Protein AF-A0A6B3HQV8-F1 (afdb_monomer_lite)

Secondary structure (DSSP, 8-state):
-GGGS-GGG-SHHHHHHHHHSPPPHHHHHTT---EEEE-TTS-EEEE-----SSSPPSS--SHHHHHHHHHHHHHHTSPPPPP-------------TT-S----PPP-

pLDDT: mean 93.28, std 3.34, range [79.25, 98.06]

Sequence (108 aa):
DSFRYYPAYRSDALDALNAHQPQDPVAAEHRMQLLMVQRNDGGLTIGDTHEYEHPFAFDTVEEPYEHLTRVVEAFLGRPLPRVRHRWAGVYAQCTDTSRVVHRQQVRD

Radius of gyration: 17.06 Å; chains: 1; bounding box: 39×44×42 Å

Foldseek 3Di:
DVLQPDPVSDDPVSVVCCVPPPDDPLCVVQVWDWDWDADPVRDIDTDDGDDDDPPDDPDDDCSVVVVRQVVVCVVVVHHDDDDDDDDDDDDDDDPPPVDPDDDDDDDD

Structure (mmCIF, N/CA/C/O backbone):
data_AF-A0A6B3HQV8-F1
#
_entry.id   AF-A0A6B3HQV8-F1
#
loop_
_atom_site.group_PDB
_atom_site.id
_atom_site.type_symbol
_atom_site.label_atom_id
_atom_site.label_alt_id
_atom_site.label_comp_id
_atom_site.label_asym_id
_atom_site.label_entity_id
_atom_site.label_seq_id
_atom_site.pdbx_PDB_ins_code
_atom_site.Cartn_x
_atom_site.Cartn_y
_atom_site.Cartn_z
_atom_site.occupancy
_atom_site.B_iso_or_equiv
_atom_site.auth_seq_id
_atom_site.auth_comp_id
_atom_site.auth_asym_id
_atom_site.auth_atom_id
_atom_site.pdbx_PDB_model_num
ATOM 1 N N . ASP A 1 1 ? -4.908 7.496 -4.268 1.00 84.06 1 ASP A N 1
ATOM 2 C CA . ASP A 1 1 ? -3.498 7.050 -4.254 1.00 84.06 1 ASP A CA 1
ATOM 3 C C . ASP A 1 1 ? -3.210 5.788 -5.047 1.00 84.06 1 ASP A C 1
ATOM 5 O O . ASP A 1 1 ? -2.187 5.760 -5.715 1.00 84.06 1 ASP A O 1
ATOM 9 N N . SER A 1 2 ? -4.110 4.800 -5.084 1.00 79.25 2 SER A N 1
ATOM 10 C CA . SER A 1 2 ? -3.876 3.506 -5.750 1.00 79.25 2 SER A CA 1
ATOM 11 C C . SER A 1 2 ? -3.272 3.568 -7.156 1.00 79.25 2 SER A C 1
ATOM 13 O O . SER A 1 2 ? -2.353 2.826 -7.470 1.00 79.25 2 SER A O 1
ATOM 15 N N . PHE A 1 3 ? -3.725 4.484 -8.011 1.00 85.06 3 PHE A N 1
ATOM 16 C CA . PHE A 1 3 ? -3.282 4.524 -9.409 1.00 85.06 3 PHE A CA 1
ATOM 17 C C . PHE A 1 3 ? -1.984 5.302 -9.658 1.00 85.06 3 PHE A C 1
ATOM 19 O O . PHE A 1 3 ? -1.542 5.374 -10.802 1.00 85.06 3 PHE A O 1
ATOM 26 N N . ARG A 1 4 ? -1.345 5.868 -8.623 1.00 91.69 4 ARG A N 1
ATOM 27 C CA . ARG A 1 4 ? -0.168 6.736 -8.809 1.00 91.69 4 ARG A CA 1
ATOM 28 C C . ARG A 1 4 ? 1.086 5.990 -9.273 1.00 91.69 4 ARG A C 1
ATOM 30 O O . ARG A 1 4 ? 1.930 6.595 -9.926 1.00 91.69 4 ARG A O 1
ATOM 37 N N . TYR A 1 5 ? 1.214 4.696 -8.973 1.00 89.44 5 TYR A N 1
ATOM 38 C CA . TYR A 1 5 ? 2.478 3.962 -9.165 1.00 89.44 5 TYR A CA 1
ATOM 39 C C . TYR A 1 5 ? 2.461 2.926 -10.285 1.00 89.44 5 TYR A C 1
ATOM 41 O O . TYR A 1 5 ? 3.504 2.381 -10.639 1.00 89.44 5 TYR A O 1
ATOM 49 N N . TYR A 1 6 ? 1.300 2.659 -10.875 1.00 87.75 6 TYR A N 1
ATOM 50 C CA . TYR A 1 6 ? 1.165 1.651 -11.917 1.00 87.75 6 TYR A CA 1
ATOM 51 C C . TYR A 1 6 ? 1.399 2.276 -13.300 1.00 87.75 6 TYR A C 1
ATOM 53 O O . TYR A 1 6 ? 0.626 3.149 -13.702 1.00 87.75 6 TYR A O 1
ATOM 61 N N . PRO A 1 7 ? 2.401 1.818 -14.083 1.00 89.38 7 PRO A N 1
ATOM 62 C CA . PRO A 1 7 ? 2.721 2.416 -15.383 1.00 89.38 7 PRO A CA 1
ATOM 63 C C . PRO A 1 7 ? 1.541 2.479 -16.361 1.00 89.38 7 PRO A C 1
ATOM 65 O O . PRO A 1 7 ? 1.460 3.413 -17.152 1.00 89.38 7 PRO A O 1
ATOM 68 N N . ALA A 1 8 ? 0.611 1.524 -16.274 1.00 91.06 8 ALA A N 1
ATOM 69 C CA . ALA A 1 8 ? -0.587 1.465 -17.109 1.00 91.06 8 ALA A CA 1
ATOM 70 C C . ALA A 1 8 ? -1.577 2.625 -16.879 1.00 91.06 8 ALA A C 1
ATOM 72 O O . ALA A 1 8 ? -2.437 2.854 -17.722 1.00 91.06 8 ALA A O 1
ATOM 73 N N . TYR A 1 9 ? -1.464 3.353 -15.763 1.00 92.62 9 TYR A N 1
ATOM 74 C CA . TYR A 1 9 ? -2.348 4.473 -15.415 1.00 92.62 9 TYR A CA 1
ATOM 75 C C . TYR A 1 9 ? -1.725 5.852 -15.689 1.00 92.62 9 TYR A C 1
ATOM 77 O O . TYR A 1 9 ? -2.344 6.879 -15.398 1.00 92.62 9 TYR A O 1
ATOM 85 N N . ARG A 1 10 ? -0.513 5.903 -16.263 1.00 94.50 10 ARG A N 1
ATOM 86 C CA . ARG A 1 10 ? 0.121 7.164 -16.678 1.00 94.50 10 ARG A CA 1
ATOM 87 C C . ARG A 1 10 ? -0.751 7.875 -17.713 1.00 94.50 10 ARG A C 1
ATOM 89 O O . ARG A 1 10 ? -1.078 7.301 -18.748 1.00 94.50 10 ARG A O 1
ATOM 96 N N . SER A 1 11 ? -1.140 9.109 -17.407 1.00 96.12 11 SER A N 1
ATOM 97 C CA . SER A 1 11 ? -2.032 9.929 -18.230 1.00 96.12 11 SER A CA 1
ATOM 98 C C . SER A 1 11 ? -2.010 11.384 -17.762 1.00 96.12 11 SER A C 1
ATOM 100 O O . SER A 1 11 ? -1.712 11.646 -16.596 1.00 96.12 11 SER A O 1
ATOM 102 N N . ASP A 1 12 ? -2.450 12.306 -18.618 1.00 97.62 12 ASP A N 1
ATOM 103 C CA . ASP A 1 12 ? -2.625 13.723 -18.263 1.00 97.62 12 ASP A CA 1
ATOM 104 C C . ASP A 1 12 ? -3.557 13.910 -17.049 1.00 97.62 12 ASP A C 1
ATOM 106 O O . ASP A 1 12 ? -3.404 14.839 -16.259 1.00 97.62 12 ASP A O 1
ATOM 110 N N . ALA A 1 13 ? -4.519 12.998 -16.862 1.00 95.00 13 ALA A N 1
ATOM 111 C CA . ALA A 1 13 ? -5.403 12.992 -15.700 1.00 95.00 13 ALA A CA 1
ATOM 112 C C . ALA A 1 13 ? -4.652 12.669 -14.397 1.00 95.00 13 ALA A C 1
ATOM 114 O O . ALA A 1 13 ? -4.926 13.276 -13.359 1.00 95.00 13 ALA A O 1
ATOM 115 N N . LEU A 1 14 ? -3.694 11.736 -14.443 1.00 94.44 14 LEU A N 1
ATOM 116 C CA . LEU A 1 14 ? -2.835 11.436 -13.298 1.00 94.44 14 LEU A CA 1
ATOM 117 C C . LEU A 1 14 ? -1.899 12.613 -12.987 1.00 94.44 14 LEU A C 1
ATOM 119 O O . LEU A 1 14 ? -1.721 12.952 -11.817 1.00 94.44 14 LEU A O 1
ATOM 123 N N . ASP A 1 15 ? -1.363 13.276 -14.011 1.00 94.81 15 ASP A N 1
ATOM 124 C CA . ASP A 1 15 ? -0.528 14.469 -13.831 1.00 94.81 15 ASP A CA 1
ATOM 125 C C . ASP A 1 15 ? -1.321 15.615 -13.191 1.00 94.81 15 ASP A C 1
ATOM 127 O O . ASP A 1 15 ? -0.872 16.225 -12.216 1.00 94.81 15 ASP A O 1
ATOM 131 N N . ALA A 1 16 ? -2.551 15.850 -13.657 1.00 95.44 16 ALA A N 1
ATOM 132 C CA . ALA A 1 16 ? -3.452 16.828 -13.059 1.00 95.44 16 ALA A CA 1
ATOM 133 C C . ALA A 1 16 ? -3.790 16.491 -11.595 1.00 95.44 16 ALA A C 1
ATOM 135 O O . ALA A 1 16 ? -3.795 17.394 -10.752 1.00 95.44 16 ALA A O 1
ATOM 136 N N . LEU A 1 17 ? -4.029 15.214 -11.268 1.00 93.31 17 LEU A N 1
ATOM 137 C CA . LEU A 1 17 ? -4.244 14.769 -9.887 1.00 93.31 17 LEU A CA 1
ATOM 138 C C . LEU A 1 17 ? -3.018 15.060 -9.016 1.00 93.31 17 LEU A C 1
ATOM 140 O O . LEU A 1 17 ? -3.165 15.602 -7.926 1.00 93.31 17 LEU A O 1
ATOM 144 N N . ASN A 1 18 ? -1.816 14.726 -9.488 1.00 92.56 18 ASN A N 1
ATOM 145 C CA . ASN A 1 18 ? -0.572 14.979 -8.759 1.00 92.56 18 ASN A CA 1
ATOM 146 C C . ASN A 1 18 ? -0.349 16.479 -8.501 1.00 92.56 18 ASN A C 1
ATOM 148 O O . ASN A 1 18 ? 0.089 16.843 -7.412 1.00 92.56 18 ASN A O 1
ATOM 152 N N . ALA A 1 19 ? -0.686 17.338 -9.467 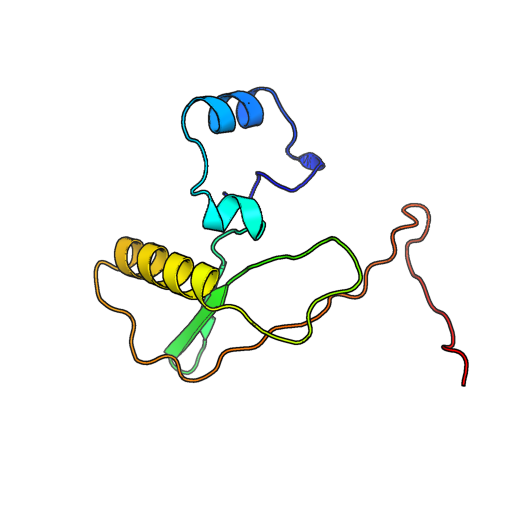1.00 94.62 19 ALA A N 1
ATOM 153 C CA . ALA A 1 19 ? -0.508 18.784 -9.350 1.00 94.62 19 ALA A CA 1
ATOM 154 C C . ALA A 1 19 ? -1.492 19.448 -8.368 1.00 94.62 19 ALA A C 1
ATOM 156 O O . ALA A 1 19 ? -1.107 20.358 -7.637 1.00 94.62 19 ALA A O 1
ATOM 157 N N . HIS A 1 20 ? -2.755 19.010 -8.344 1.00 95.88 20 HIS A N 1
ATOM 158 C CA . HIS A 1 20 ? -3.812 19.669 -7.558 1.00 95.88 20 HIS A CA 1
ATOM 159 C C . HIS A 1 20 ? -4.123 18.969 -6.233 1.00 95.88 20 HIS A C 1
ATOM 161 O O . HIS A 1 20 ? -4.682 19.579 -5.324 1.00 95.88 20 HIS A O 1
ATOM 167 N N . GLN A 1 21 ? -3.797 17.684 -6.129 1.00 93.69 21 GLN A N 1
ATOM 168 C CA . GLN A 1 21 ? -3.994 16.862 -4.940 1.00 93.69 21 GLN A CA 1
ATOM 169 C C . GLN A 1 21 ? -2.717 16.050 -4.705 1.00 93.69 21 GLN A C 1
ATOM 171 O O . GLN A 1 21 ? -2.679 14.842 -4.993 1.00 93.69 21 GLN A O 1
ATOM 176 N N . PRO A 1 22 ? -1.642 16.708 -4.233 1.00 91.69 22 PRO A N 1
ATOM 177 C CA . PRO A 1 22 ? -0.413 16.013 -3.905 1.00 91.69 22 PRO A CA 1
ATOM 178 C C . PRO A 1 22 ? -0.694 14.965 -2.831 1.00 91.69 22 PRO A C 1
ATOM 180 O O . PRO A 1 22 ? -1.545 15.136 -1.957 1.00 91.69 22 PRO A O 1
ATOM 183 N N . GLN A 1 23 ? 0.014 13.852 -2.930 1.00 94.12 23 GLN A N 1
ATOM 184 C CA . GLN A 1 23 ? -0.048 12.811 -1.921 1.00 94.12 23 GLN A CA 1
ATOM 185 C C . GLN A 1 23 ? 0.707 13.253 -0.663 1.00 94.12 23 GLN A C 1
ATOM 187 O O . GLN A 1 23 ? 1.671 14.015 -0.754 1.00 94.12 23 GLN A O 1
ATOM 192 N N . ASP A 1 24 ? 0.283 12.758 0.501 1.00 94.75 24 ASP A N 1
ATOM 193 C CA . ASP A 1 24 ? 1.031 12.923 1.749 1.00 94.75 24 ASP A CA 1
ATOM 194 C C . ASP A 1 24 ? 2.485 12.429 1.572 1.00 94.75 24 ASP A C 1
ATOM 196 O O . ASP A 1 24 ? 2.679 11.379 0.950 1.00 94.75 24 ASP A O 1
ATOM 200 N N . PRO A 1 25 ? 3.505 13.148 2.081 1.00 95.69 25 PRO A N 1
ATOM 201 C CA . PRO A 1 25 ? 4.906 12.782 1.878 1.00 95.69 25 PRO A CA 1
ATOM 202 C C . PRO A 1 25 ? 5.249 11.354 2.310 1.00 95.69 25 PRO A C 1
ATOM 204 O O . PRO A 1 25 ? 5.928 10.656 1.559 1.00 95.69 25 PRO A O 1
ATOM 207 N N . VAL A 1 26 ? 4.721 10.889 3.451 1.00 96.19 26 VAL A N 1
ATOM 208 C CA . VAL A 1 26 ? 4.960 9.520 3.947 1.00 96.19 26 VAL A CA 1
ATOM 209 C C . VAL A 1 26 ? 4.363 8.506 2.974 1.00 96.19 26 VAL A C 1
ATOM 211 O O . VAL A 1 26 ? 4.996 7.515 2.609 1.00 96.19 26 VAL A O 1
ATOM 214 N N . ALA A 1 27 ? 3.154 8.786 2.483 1.00 95.12 27 ALA A N 1
ATOM 215 C CA . ALA A 1 27 ? 2.505 7.935 1.499 1.00 95.12 27 ALA A CA 1
ATOM 216 C C . ALA A 1 27 ? 3.238 7.923 0.152 1.00 95.12 27 ALA A C 1
ATOM 218 O O . ALA A 1 27 ? 3.331 6.870 -0.479 1.00 95.12 27 ALA A O 1
ATOM 219 N N . ALA A 1 28 ? 3.789 9.058 -0.279 1.00 94.50 28 ALA A N 1
ATOM 220 C CA . ALA A 1 28 ? 4.576 9.153 -1.502 1.00 94.50 28 ALA A CA 1
ATOM 221 C C . ALA A 1 28 ? 5.905 8.388 -1.405 1.00 94.50 28 ALA A C 1
ATOM 223 O O . ALA A 1 28 ? 6.267 7.681 -2.353 1.00 94.50 28 ALA A O 1
ATOM 224 N N . GLU A 1 29 ? 6.610 8.519 -0.281 1.00 94.19 29 GLU A N 1
ATOM 225 C CA . GLU A 1 29 ? 7.880 7.847 0.011 1.00 94.19 29 GLU A CA 1
ATOM 226 C C . GLU A 1 29 ? 7.719 6.324 0.015 1.00 94.19 29 GLU A C 1
ATOM 228 O O . GLU A 1 29 ? 8.401 5.633 -0.742 1.00 94.19 29 GLU A O 1
ATOM 233 N N . HIS A 1 30 ? 6.726 5.811 0.746 1.00 94.38 30 HIS A N 1
ATOM 234 C CA . HIS A 1 30 ? 6.465 4.371 0.879 1.00 94.38 30 HIS A CA 1
ATOM 235 C C . HIS A 1 30 ? 5.489 3.809 -0.164 1.00 94.38 30 HIS A C 1
ATOM 237 O O . HIS A 1 30 ? 4.908 2.738 0.034 1.00 94.38 30 HIS A O 1
ATOM 243 N N . ARG A 1 31 ? 5.275 4.540 -1.265 1.00 93.94 31 ARG A N 1
ATOM 244 C CA . ARG A 1 31 ? 4.477 4.114 -2.427 1.00 93.94 31 ARG A CA 1
ATOM 245 C C . ARG A 1 31 ? 3.101 3.552 -2.047 1.00 93.94 31 ARG A C 1
ATOM 247 O O . ARG A 1 31 ? 2.679 2.494 -2.521 1.00 93.94 31 ARG A O 1
ATOM 254 N N . MET A 1 32 ? 2.428 4.250 -1.142 1.00 94.06 32 MET A N 1
ATOM 255 C CA . MET A 1 32 ? 1.292 3.710 -0.408 1.00 94.06 32 MET A CA 1
ATOM 256 C C . MET A 1 32 ? -0.016 3.835 -1.177 1.00 94.06 32 MET A C 1
ATOM 258 O O . MET A 1 32 ? -0.312 4.852 -1.813 1.00 94.06 32 MET A O 1
ATOM 262 N N . GLN A 1 33 ? -0.849 2.816 -1.020 1.00 91.44 33 GLN A N 1
ATOM 263 C CA . GLN A 1 33 ? -2.264 2.840 -1.356 1.00 91.44 33 GLN A CA 1
ATOM 264 C C . GLN A 1 33 ? -3.037 2.132 -0.250 1.00 91.44 33 GLN A C 1
ATOM 266 O O . GLN A 1 33 ? -2.546 1.167 0.323 1.00 91.44 33 GLN A O 1
ATOM 271 N N . LEU A 1 34 ? -4.251 2.590 0.060 1.00 92.19 34 LEU A N 1
ATOM 272 C CA . LEU A 1 34 ? -5.043 1.924 1.086 1.00 92.19 34 LEU A CA 1
ATOM 273 C C . LEU A 1 34 ? -5.677 0.642 0.531 1.00 92.19 34 LEU A C 1
ATOM 275 O O . LEU A 1 34 ? -6.580 0.693 -0.304 1.00 92.19 34 LEU A O 1
ATOM 279 N N . LEU A 1 35 ? -5.254 -0.494 1.070 1.00 93.94 35 LEU A N 1
ATOM 280 C CA . LEU A 1 35 ? -5.941 -1.775 1.019 1.00 93.94 35 LEU A CA 1
ATOM 281 C C . LEU A 1 35 ? -6.540 -2.053 2.396 1.00 93.94 35 LEU A C 1
ATOM 283 O O . LEU A 1 35 ? -5.846 -2.019 3.410 1.00 93.94 35 LEU A O 1
ATOM 287 N N . MET A 1 36 ? -7.835 -2.346 2.443 1.00 95.00 36 MET A N 1
ATOM 288 C CA . MET A 1 36 ? -8.535 -2.620 3.692 1.00 95.00 36 MET A CA 1
ATOM 289 C C . MET A 1 36 ? -9.519 -3.767 3.483 1.00 95.00 36 MET A C 1
ATOM 291 O O . MET A 1 36 ? -10.469 -3.647 2.712 1.00 95.00 36 MET A O 1
ATOM 295 N N . VAL A 1 37 ? -9.278 -4.892 4.157 1.00 96.56 37 VAL A N 1
ATOM 296 C CA . VAL A 1 37 ? -10.029 -6.137 3.955 1.00 96.56 37 VAL A CA 1
ATOM 297 C C . VAL A 1 37 ? -10.521 -6.673 5.291 1.00 96.56 37 VAL A C 1
ATOM 299 O O . VAL A 1 37 ? -9.726 -7.018 6.168 1.00 96.56 37 VAL A O 1
ATOM 302 N N . GLN A 1 38 ? -11.841 -6.786 5.434 1.00 96.00 38 GLN A N 1
ATOM 303 C CA . GLN A 1 38 ? -12.450 -7.464 6.572 1.00 96.00 38 GLN A CA 1
ATOM 304 C C . GLN A 1 38 ? -12.327 -8.984 6.411 1.00 96.00 38 GLN A C 1
ATOM 306 O O . GLN A 1 38 ? -12.526 -9.542 5.331 1.00 96.00 38 GLN A O 1
ATOM 311 N N . ARG A 1 39 ? -11.984 -9.660 7.503 1.00 96.62 39 ARG A N 1
ATOM 312 C CA . ARG A 1 39 ? -11.841 -11.113 7.592 1.00 96.62 39 ARG A CA 1
ATOM 313 C C . ARG A 1 39 ? -13.101 -11.715 8.215 1.00 96.62 39 ARG A C 1
ATOM 315 O O . ARG A 1 39 ? -13.849 -11.038 8.915 1.00 96.62 39 ARG A O 1
ATOM 322 N N . ASN A 1 40 ? -13.330 -13.004 7.970 1.00 97.69 40 ASN A N 1
ATOM 323 C CA . ASN A 1 40 ? -14.536 -13.700 8.436 1.00 97.69 40 ASN A CA 1
ATOM 324 C C . ASN A 1 40 ? -14.644 -13.777 9.974 1.00 97.69 40 ASN A C 1
ATOM 326 O O . ASN A 1 40 ? -15.737 -13.892 10.513 1.00 97.69 40 ASN A O 1
ATOM 330 N N . ASP A 1 41 ? -13.518 -13.692 10.685 1.00 96.00 41 ASP A N 1
ATOM 331 C CA . ASP A 1 41 ? -13.451 -13.643 12.152 1.00 96.00 41 ASP A CA 1
ATOM 332 C C . ASP A 1 41 ? -13.645 -12.224 12.728 1.00 96.00 41 ASP A C 1
ATOM 334 O O . ASP A 1 41 ? -13.503 -12.012 13.932 1.00 96.00 41 ASP A O 1
ATOM 338 N N . GLY A 1 42 ? -13.959 -11.242 11.877 1.00 95.00 42 GLY A N 1
ATOM 339 C CA . GLY A 1 42 ? -14.120 -9.839 12.252 1.00 95.00 42 GLY A CA 1
ATOM 340 C C . GLY A 1 42 ? -12.814 -9.042 12.301 1.00 95.00 42 GLY A C 1
ATOM 341 O O . GLY A 1 42 ? -12.860 -7.840 12.569 1.00 95.00 42 GLY A O 1
ATOM 342 N N . GLY A 1 43 ? -11.662 -9.664 12.027 1.00 96.00 43 GLY A N 1
ATOM 343 C CA . GLY A 1 43 ? -10.388 -8.962 11.887 1.00 96.00 43 GLY A CA 1
ATOM 344 C C . GLY A 1 43 ? -10.367 -8.016 10.682 1.00 96.00 43 GLY A C 1
ATOM 345 O O . GLY A 1 43 ? -11.096 -8.207 9.709 1.00 96.00 43 GLY A O 1
ATOM 346 N N . LEU A 1 44 ? -9.502 -7.003 10.728 1.00 96.44 44 LEU A N 1
ATOM 347 C CA . LEU A 1 44 ? -9.288 -6.059 9.632 1.00 96.44 44 LEU A CA 1
ATOM 348 C C . LEU A 1 44 ? -7.814 -6.090 9.228 1.00 96.44 44 LEU A C 1
ATOM 350 O O . LEU A 1 44 ? -6.941 -5.792 10.042 1.00 96.44 44 LEU A O 1
ATOM 354 N N . THR A 1 45 ? -7.535 -6.472 7.985 1.00 96.75 45 THR A N 1
ATOM 355 C CA . THR A 1 45 ? -6.199 -6.353 7.394 1.00 96.75 45 THR A CA 1
ATOM 356 C C . THR A 1 45 ? -6.109 -5.007 6.690 1.00 96.75 45 THR A C 1
ATOM 358 O O . THR A 1 45 ? -6.955 -4.704 5.850 1.00 96.75 45 THR A O 1
ATOM 361 N N . ILE A 1 46 ? -5.103 -4.213 7.049 1.00 96.12 46 ILE A N 1
ATOM 362 C CA . ILE A 1 46 ? -4.854 -2.878 6.502 1.00 96.12 46 ILE A CA 1
ATOM 363 C C . ILE A 1 46 ? -3.453 -2.876 5.892 1.00 96.12 46 ILE A C 1
ATOM 365 O O . ILE A 1 46 ? -2.513 -3.382 6.502 1.00 96.12 46 ILE A O 1
ATOM 369 N N . GLY A 1 47 ? -3.332 -2.302 4.704 1.00 94.38 47 GLY A N 1
ATOM 370 C CA . GLY A 1 47 ? -2.086 -2.091 3.982 1.00 94.38 47 GLY A CA 1
ATOM 371 C C . GLY A 1 47 ? -2.289 -1.043 2.883 1.00 94.38 47 GLY A C 1
ATOM 372 O O . GLY A 1 47 ? -3.247 -0.283 2.952 1.00 94.38 47 GLY A O 1
ATOM 373 N N . ASP A 1 48 ? -1.439 -0.979 1.869 1.00 92.12 48 ASP A N 1
ATOM 374 C CA . ASP A 1 48 ? -0.091 -1.544 1.858 1.00 92.12 48 ASP A CA 1
ATOM 375 C C . ASP A 1 48 ? 0.975 -0.476 1.587 1.00 92.12 48 ASP A C 1
ATOM 377 O O . ASP A 1 48 ? 0.718 0.627 1.095 1.00 92.12 48 ASP A O 1
ATOM 381 N N . THR A 1 49 ? 2.185 -0.807 2.020 1.00 91.75 49 THR A N 1
ATOM 382 C CA . THR A 1 49 ? 3.413 -0.051 1.801 1.00 91.75 49 THR A CA 1
ATOM 383 C C . THR A 1 49 ? 4.265 -0.828 0.807 1.00 91.75 49 THR A C 1
ATOM 385 O O . THR A 1 49 ? 4.221 -2.060 0.785 1.00 91.75 49 THR A O 1
ATOM 388 N N . HIS A 1 50 ? 5.045 -0.127 -0.013 1.00 92.31 50 HIS A N 1
ATOM 389 C CA . HIS A 1 50 ? 5.962 -0.769 -0.947 1.00 92.31 50 HIS A CA 1
ATOM 390 C C . HIS A 1 50 ? 7.337 -0.113 -0.935 1.00 92.31 50 HIS A C 1
ATOM 392 O O . HIS A 1 50 ? 7.473 1.110 -0.893 1.00 92.31 50 HIS A O 1
ATOM 398 N N . GLU A 1 51 ? 8.345 -0.960 -1.092 1.00 91.31 51 GLU A N 1
ATOM 399 C CA . GLU A 1 51 ? 9.710 -0.602 -1.442 1.00 91.31 51 GLU A CA 1
ATOM 400 C C . GLU A 1 51 ? 10.056 -1.339 -2.742 1.00 91.31 51 GLU A C 1
ATOM 402 O O . GLU A 1 51 ? 9.799 -2.536 -2.874 1.00 91.31 51 GLU A O 1
ATOM 407 N N . TYR A 1 52 ? 10.577 -0.614 -3.733 1.00 89.62 52 TYR A N 1
ATOM 408 C CA . TYR A 1 52 ? 10.906 -1.182 -5.048 1.00 89.62 52 TYR A CA 1
ATOM 409 C C . TYR A 1 52 ? 12.412 -1.286 -5.299 1.00 89.62 52 TYR A C 1
ATOM 411 O O . TYR A 1 52 ? 12.821 -1.952 -6.249 1.00 89.62 52 TYR A O 1
ATOM 419 N N . GLU A 1 53 ? 13.234 -0.624 -4.485 1.00 90.12 53 GLU A N 1
ATOM 420 C CA . GLU A 1 53 ? 14.685 -0.640 -4.633 1.00 90.12 53 GLU A CA 1
ATOM 421 C C . GLU A 1 53 ? 15.280 -1.752 -3.767 1.00 90.12 53 GLU A C 1
ATOM 423 O O . GLU A 1 53 ? 14.988 -1.860 -2.584 1.00 90.12 53 GLU A O 1
ATOM 428 N N . HIS A 1 54 ? 16.086 -2.617 -4.381 1.00 88.94 54 HIS A N 1
ATOM 429 C CA . HIS A 1 54 ? 16.802 -3.682 -3.684 1.00 88.94 54 HIS A CA 1
ATOM 430 C C . HIS A 1 54 ? 18.224 -3.201 -3.341 1.00 88.94 54 HIS A C 1
ATOM 432 O O . HIS A 1 54 ? 18.867 -2.613 -4.216 1.00 88.94 54 HIS A O 1
ATOM 438 N N . PRO A 1 55 ? 18.787 -3.520 -2.156 1.00 92.25 55 PRO A N 1
ATOM 439 C CA . PRO A 1 55 ? 18.301 -4.466 -1.143 1.00 92.25 55 PRO A CA 1
ATOM 440 C C . PRO A 1 55 ? 17.197 -3.912 -0.242 1.00 92.25 55 PRO A C 1
ATOM 442 O O . PRO A 1 55 ? 17.265 -2.767 0.177 1.00 92.25 55 PRO A O 1
ATOM 445 N N . PHE A 1 56 ? 16.228 -4.766 0.098 1.00 92.25 56 PHE A N 1
ATOM 446 C CA . PHE A 1 56 ? 15.138 -4.405 1.005 1.00 92.25 56 PHE A CA 1
ATOM 447 C C . PHE A 1 56 ? 15.602 -4.410 2.461 1.00 92.25 56 PHE A C 1
ATOM 449 O O . PHE A 1 56 ? 16.374 -5.289 2.871 1.00 92.25 56 PHE A O 1
ATOM 456 N N . ALA A 1 57 ? 15.088 -3.466 3.245 1.00 90.62 57 ALA A N 1
ATOM 457 C CA . ALA A 1 57 ? 15.306 -3.442 4.684 1.00 90.62 57 ALA A CA 1
ATOM 458 C C . ALA A 1 57 ? 14.674 -4.672 5.364 1.00 90.62 57 ALA A C 1
ATOM 460 O O . ALA A 1 57 ? 13.663 -5.216 4.911 1.00 90.62 57 ALA A O 1
ATOM 461 N N . PHE A 1 58 ? 15.285 -5.139 6.456 1.00 88.94 58 PHE A N 1
ATOM 462 C CA . PHE A 1 58 ? 14.734 -6.261 7.227 1.00 88.94 58 PHE A CA 1
ATOM 463 C C . PHE A 1 58 ? 13.683 -5.797 8.244 1.00 88.94 58 PHE A C 1
ATOM 465 O O . PHE A 1 58 ? 12.838 -6.587 8.669 1.00 88.94 58 PHE A O 1
ATOM 472 N N . ASP A 1 59 ? 13.788 -4.547 8.685 1.00 92.44 59 ASP A N 1
ATOM 473 C CA . ASP A 1 59 ? 12.968 -3.931 9.709 1.00 92.44 59 ASP A CA 1
ATOM 474 C C . ASP A 1 59 ? 11.771 -3.187 9.115 1.00 92.44 59 ASP A C 1
ATOM 476 O O . ASP A 1 59 ? 11.716 -2.836 7.939 1.00 92.44 59 ASP A O 1
ATOM 480 N N . THR A 1 60 ? 10.768 -2.970 9.960 1.00 91.19 60 THR A N 1
ATOM 481 C CA . THR A 1 60 ? 9.597 -2.159 9.637 1.00 91.19 60 THR A CA 1
ATOM 482 C C . THR A 1 60 ? 9.668 -0.857 10.416 1.00 91.19 60 THR A C 1
ATOM 484 O O . THR A 1 60 ? 9.754 -0.894 11.644 1.00 91.19 60 THR A O 1
ATOM 487 N N . VAL A 1 61 ? 9.572 0.271 9.719 1.00 94.00 61 VAL A N 1
ATOM 488 C CA . VAL A 1 61 ? 9.486 1.609 10.324 1.00 94.00 61 VAL A CA 1
ATOM 489 C C . VAL A 1 61 ? 8.028 1.991 10.605 1.00 94.00 61 VAL A C 1
ATOM 491 O O . VAL A 1 61 ? 7.125 1.500 9.927 1.00 94.00 61 VAL A O 1
ATOM 494 N N . GLU A 1 62 ? 7.769 2.816 11.622 1.00 94.62 62 GLU A N 1
ATOM 495 C CA . GLU A 1 62 ? 6.409 3.049 12.144 1.00 94.62 62 GLU A CA 1
ATOM 496 C C . GLU A 1 62 ? 5.639 4.145 11.392 1.00 94.62 62 GLU A C 1
ATOM 498 O O . GLU A 1 62 ? 4.414 4.063 11.280 1.00 94.62 62 GLU A O 1
ATOM 503 N N . GLU A 1 63 ? 6.332 5.124 10.815 1.00 96.31 63 GLU A N 1
ATOM 504 C CA . GLU A 1 63 ? 5.773 6.280 10.106 1.00 96.31 63 GLU A CA 1
ATOM 505 C C . GLU A 1 63 ? 4.658 5.916 9.100 1.00 96.31 63 GLU A C 1
ATOM 507 O O . GLU A 1 63 ? 3.568 6.506 9.172 1.00 96.31 63 GLU A O 1
ATOM 512 N N . PRO A 1 64 ? 4.829 4.928 8.195 1.00 95.62 64 PRO A N 1
ATOM 513 C CA . PRO A 1 64 ? 3.752 4.536 7.293 1.00 95.62 64 PRO A CA 1
ATOM 514 C C . PRO A 1 64 ? 2.560 3.883 8.011 1.00 95.62 64 PRO A C 1
ATOM 516 O O . PRO A 1 64 ? 1.415 4.060 7.590 1.00 95.62 64 PRO A O 1
ATOM 519 N N . TYR A 1 65 ? 2.766 3.162 9.115 1.00 95.31 65 TYR A N 1
ATOM 520 C CA . TYR A 1 65 ? 1.661 2.558 9.872 1.00 95.31 65 TYR A 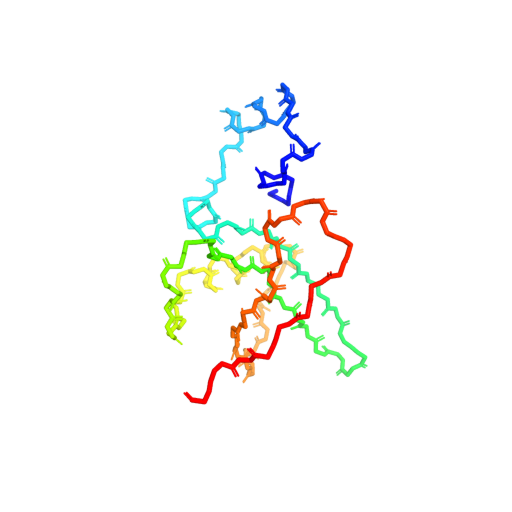CA 1
ATOM 521 C C . TYR A 1 65 ? 0.876 3.600 10.672 1.00 95.31 65 TYR A C 1
ATOM 523 O O . TYR A 1 65 ? -0.348 3.483 10.808 1.00 95.31 65 TYR A O 1
ATOM 531 N N . GLU A 1 66 ? 1.546 4.643 11.162 1.00 95.75 66 GLU A N 1
ATOM 532 C CA . GLU A 1 66 ? 0.881 5.809 11.741 1.00 95.75 66 GLU A CA 1
ATOM 533 C C . GLU A 1 66 ? 0.038 6.534 10.687 1.00 95.75 66 GLU A C 1
ATOM 535 O O . GLU A 1 66 ? -1.117 6.881 10.952 1.00 95.75 66 GLU A O 1
ATOM 540 N N . HIS A 1 67 ? 0.571 6.710 9.471 1.00 96.00 67 HIS A N 1
ATOM 541 C CA . HIS A 1 67 ? -0.184 7.266 8.349 1.00 96.00 67 HIS A CA 1
ATOM 542 C C . HIS A 1 67 ? -1.421 6.411 8.018 1.00 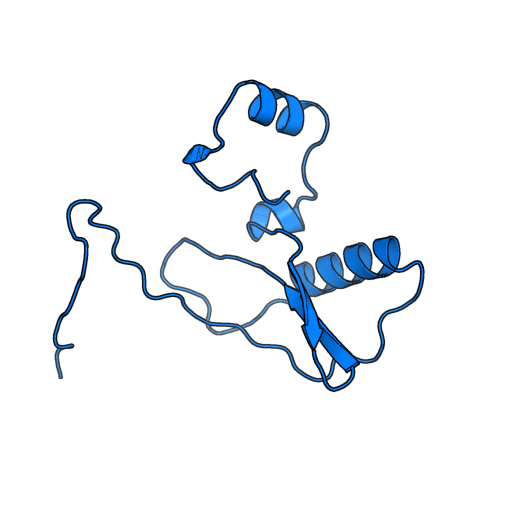96.00 67 HIS A C 1
ATOM 544 O O . HIS A 1 67 ? -2.531 6.946 7.971 1.00 96.00 67 HIS A O 1
ATOM 550 N N . LEU A 1 68 ? -1.275 5.085 7.879 1.00 95.50 68 LEU A N 1
ATOM 551 C CA . LEU A 1 68 ? -2.408 4.177 7.637 1.00 95.50 68 LEU A CA 1
ATOM 552 C C . LEU A 1 68 ? -3.462 4.257 8.737 1.00 95.50 68 LEU A C 1
ATOM 554 O O . LEU A 1 68 ? -4.654 4.283 8.435 1.00 95.50 68 LEU A O 1
ATOM 558 N N . THR A 1 69 ? -3.035 4.320 9.998 1.00 96.00 69 THR A N 1
ATOM 559 C CA . THR A 1 69 ? -3.948 4.444 11.139 1.00 96.00 69 THR A CA 1
ATOM 560 C C . THR A 1 69 ? -4.794 5.704 11.000 1.00 96.00 69 THR A C 1
ATOM 562 O O . THR A 1 69 ? -6.018 5.605 11.001 1.00 96.00 69 THR A O 1
ATOM 565 N N . ARG A 1 70 ? -4.170 6.868 10.762 1.00 96.38 70 ARG A N 1
ATOM 566 C CA . ARG A 1 70 ? -4.901 8.135 10.573 1.00 96.38 70 ARG A CA 1
ATOM 567 C C . ARG A 1 70 ? -5.889 8.066 9.411 1.00 96.38 70 ARG A C 1
ATOM 569 O O . ARG A 1 70 ? -7.033 8.493 9.554 1.00 96.38 70 ARG A O 1
ATOM 576 N N . VAL A 1 71 ? -5.460 7.525 8.271 1.00 95.81 71 VAL A N 1
ATOM 577 C CA . VAL A 1 71 ? -6.305 7.411 7.075 1.00 95.81 71 VAL A CA 1
ATOM 578 C C . VAL A 1 71 ? -7.511 6.508 7.341 1.00 95.81 71 VAL A C 1
ATOM 580 O O . VAL A 1 71 ? -8.644 6.883 7.041 1.00 95.81 71 VAL A O 1
ATOM 583 N N . VAL A 1 72 ? -7.297 5.335 7.937 1.00 96.44 72 VAL A N 1
ATOM 584 C CA . VAL A 1 72 ? -8.381 4.388 8.218 1.00 96.44 72 VAL A CA 1
ATOM 585 C C . VAL A 1 72 ? -9.333 4.920 9.283 1.00 96.44 72 VAL A C 1
ATOM 587 O O . VAL A 1 72 ? -10.545 4.821 9.106 1.00 96.44 72 VAL A O 1
ATOM 590 N N . GLU A 1 73 ? -8.830 5.520 10.359 1.00 97.56 73 GLU A N 1
ATOM 591 C CA . GLU A 1 73 ? -9.681 6.119 11.393 1.00 97.56 73 GLU A CA 1
ATOM 592 C C . GLU A 1 73 ? -10.545 7.255 10.835 1.00 97.56 73 GLU A C 1
ATOM 594 O O . GLU A 1 73 ? -11.721 7.354 11.193 1.00 97.56 73 GLU A O 1
ATOM 599 N N . ALA A 1 74 ? -10.009 8.058 9.908 1.00 96.62 74 ALA A N 1
ATOM 600 C CA . ALA A 1 74 ? -10.776 9.086 9.208 1.00 96.62 74 ALA A CA 1
ATOM 601 C C . ALA A 1 74 ? -11.894 8.483 8.341 1.00 96.62 74 ALA A C 1
ATOM 603 O O . ALA A 1 74 ? -13.021 8.978 8.368 1.00 96.62 74 ALA A O 1
ATOM 604 N N . PHE A 1 75 ? -11.621 7.388 7.620 1.00 95.06 75 PHE A N 1
ATOM 605 C CA . PHE A 1 75 ? -12.641 6.688 6.830 1.00 95.06 75 PHE A CA 1
ATOM 606 C C . PHE A 1 75 ? -13.710 6.007 7.690 1.00 95.06 75 PHE A C 1
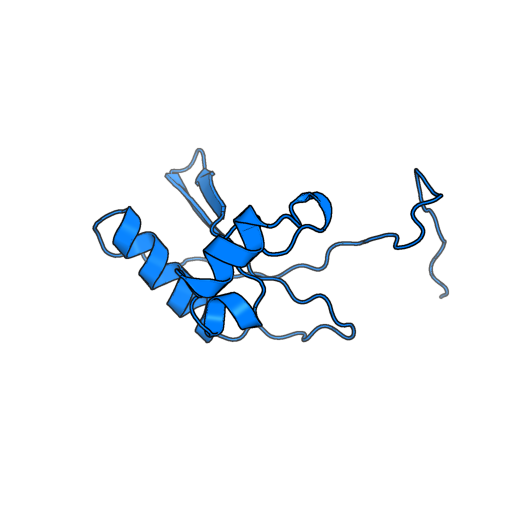ATOM 608 O O . PHE A 1 75 ? -14.885 6.010 7.327 1.00 95.06 75 PHE A O 1
ATOM 615 N N . LEU A 1 76 ? -13.319 5.409 8.817 1.00 95.81 76 LEU A N 1
ATOM 616 C CA . LEU A 1 76 ? -14.239 4.704 9.712 1.00 95.81 76 LEU A CA 1
ATOM 617 C C . LEU A 1 76 ? -14.988 5.647 10.665 1.00 95.81 76 LEU A C 1
ATOM 619 O O . LEU A 1 76 ? -15.986 5.237 11.258 1.00 95.81 76 LEU A O 1
ATOM 623 N N . GLY A 1 77 ? -14.504 6.879 10.850 1.00 98.06 77 GLY A N 1
ATOM 624 C CA . GLY A 1 77 ? -15.060 7.850 11.794 1.00 98.06 77 GLY A CA 1
ATOM 625 C C . GLY A 1 77 ? -14.884 7.452 13.264 1.00 98.06 77 GLY A C 1
ATOM 626 O O . GLY A 1 77 ? -15.658 7.885 14.118 1.00 98.06 77 GLY A O 1
ATOM 627 N N . ARG A 1 78 ? -13.912 6.583 13.569 1.00 97.44 78 ARG A N 1
ATOM 628 C CA . ARG A 1 78 ? -13.639 6.071 14.922 1.00 97.44 78 ARG A CA 1
ATOM 629 C C . ARG A 1 78 ? -12.198 5.574 15.051 1.00 97.44 78 ARG A C 1
ATOM 631 O O . ARG A 1 78 ? -11.644 5.123 14.050 1.00 97.44 78 ARG A O 1
ATOM 638 N N . PRO A 1 79 ? -11.644 5.544 16.277 1.00 97.50 79 PRO A N 1
ATOM 639 C CA . PRO A 1 79 ? -10.344 4.941 16.521 1.00 97.50 79 PRO A CA 1
ATOM 640 C C . PRO A 1 79 ? -10.294 3.460 16.134 1.00 97.50 79 PRO A C 1
ATOM 642 O O . PRO A 1 79 ? -11.274 2.713 16.316 1.00 97.50 79 PRO A O 1
ATOM 645 N N . LEU A 1 80 ? -9.137 3.025 15.641 1.00 96.00 80 LEU A N 1
ATOM 646 C CA . LEU A 1 80 ? -8.866 1.625 15.373 1.00 96.00 80 LEU A CA 1
ATOM 647 C C . LEU A 1 80 ? -8.743 0.852 16.694 1.00 96.00 80 LEU A C 1
ATOM 649 O O . LEU A 1 80 ? -8.171 1.340 17.672 1.00 96.00 80 LEU A O 1
ATOM 653 N N . PRO A 1 81 ? -9.254 -0.390 16.752 1.00 95.06 81 PRO A N 1
ATOM 654 C CA . PRO A 1 81 ? -8.921 -1.295 17.840 1.00 95.06 81 PRO A CA 1
ATOM 655 C C . PRO A 1 81 ? -7.412 -1.566 17.894 1.00 95.06 81 PRO A C 1
ATOM 657 O O . PRO A 1 81 ? -6.681 -1.357 16.929 1.00 95.06 81 PRO A O 1
ATOM 660 N N . ARG A 1 82 ? -6.954 -2.129 19.016 1.00 95.38 82 ARG A N 1
ATOM 661 C CA . ARG A 1 82 ? -5.555 -2.530 19.197 1.00 95.38 82 ARG A CA 1
ATOM 662 C C . ARG A 1 82 ? -5.056 -3.392 18.027 1.00 95.38 82 ARG A C 1
ATOM 664 O O . ARG A 1 82 ? -5.592 -4.476 17.781 1.00 95.38 82 ARG A O 1
ATOM 671 N N . VAL A 1 83 ? -3.962 -2.957 17.400 1.00 96.31 83 VAL A N 1
ATOM 672 C CA . VAL A 1 83 ? -3.217 -3.747 16.410 1.00 96.31 83 VAL A CA 1
ATOM 673 C C . VAL A 1 83 ? -2.664 -5.007 17.076 1.00 96.31 83 VAL A C 1
ATOM 675 O O . VAL A 1 83 ? -1.992 -4.934 18.107 1.00 96.31 83 VAL A O 1
ATOM 678 N N . ARG A 1 84 ? -2.969 -6.176 16.502 1.00 96.31 84 ARG A N 1
ATOM 679 C CA . ARG A 1 84 ? -2.518 -7.473 17.036 1.00 96.31 84 ARG A CA 1
ATOM 680 C C . ARG A 1 84 ? -1.209 -7.949 16.425 1.00 96.31 84 ARG A C 1
ATOM 682 O O . ARG A 1 84 ? -0.373 -8.484 17.142 1.00 96.31 84 ARG A O 1
ATOM 689 N N . HIS A 1 85 ? -1.047 -7.745 15.122 1.00 95.56 85 HIS A N 1
ATOM 690 C CA . HIS A 1 85 ? 0.108 -8.195 14.358 1.00 95.56 85 HIS A CA 1
ATOM 691 C C . HIS A 1 85 ? 0.448 -7.155 13.292 1.00 95.56 85 HIS A C 1
ATOM 693 O O . HIS A 1 85 ? -0.455 -6.540 12.724 1.00 95.56 85 HIS A O 1
ATOM 699 N N . ARG A 1 86 ? 1.744 -6.997 13.027 1.00 95.00 86 ARG A N 1
ATOM 700 C CA . ARG A 1 86 ? 2.304 -6.289 11.873 1.00 95.00 86 ARG A CA 1
ATOM 701 C C . ARG A 1 86 ? 3.285 -7.229 11.191 1.00 95.00 86 ARG A C 1
ATOM 703 O O . ARG A 1 86 ? 3.913 -8.044 11.867 1.00 95.00 86 ARG A O 1
ATOM 710 N N . TRP A 1 87 ? 3.371 -7.149 9.876 1.00 94.50 87 TRP A N 1
ATOM 711 C CA . TRP A 1 87 ? 4.274 -7.974 9.088 1.00 94.50 87 TRP A CA 1
ATOM 712 C C . TRP A 1 87 ? 4.596 -7.271 7.773 1.00 94.50 87 TRP A C 1
ATOM 714 O O . TRP A 1 87 ? 3.807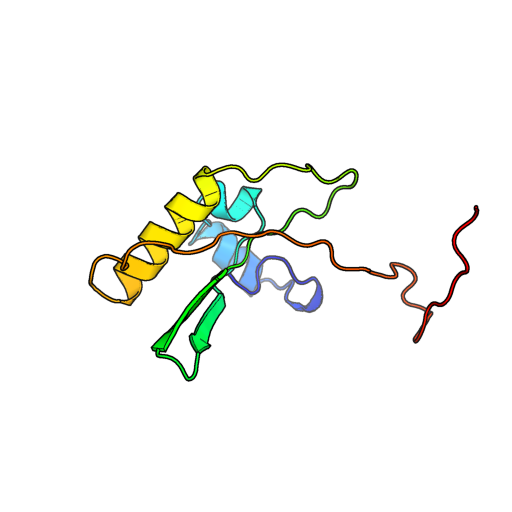 -6.464 7.286 1.00 94.50 87 TRP A O 1
ATOM 724 N N . ALA A 1 88 ? 5.737 -7.633 7.198 1.00 93.88 88 ALA A N 1
ATOM 725 C CA . ALA A 1 88 ? 6.139 -7.284 5.845 1.00 93.88 88 ALA A CA 1
ATOM 726 C C . ALA A 1 88 ? 6.455 -8.570 5.070 1.00 93.88 88 ALA A C 1
ATOM 728 O O . ALA A 1 88 ? 6.626 -9.643 5.657 1.00 93.88 88 ALA A O 1
ATOM 729 N N . GLY A 1 89 ? 6.501 -8.476 3.746 1.00 92.69 89 GLY A N 1
ATOM 730 C CA . GLY A 1 89 ? 6.832 -9.596 2.876 1.00 92.69 89 GLY A CA 1
ATOM 731 C C . GLY A 1 89 ? 7.458 -9.107 1.579 1.00 92.69 89 GLY A C 1
ATOM 732 O O . GLY A 1 89 ? 7.239 -7.973 1.168 1.00 92.69 89 GLY A O 1
ATOM 733 N N . VAL A 1 90 ? 8.230 -9.980 0.938 1.00 92.19 90 VAL A N 1
ATOM 734 C CA . VAL A 1 90 ? 8.878 -9.695 -0.345 1.00 92.19 90 VAL A CA 1
ATOM 735 C C . VAL A 1 90 ? 8.126 -10.424 -1.451 1.00 92.19 90 VAL A C 1
ATOM 737 O O . VAL A 1 90 ? 7.940 -11.642 -1.391 1.00 92.19 90 VAL A O 1
ATOM 740 N N . TYR A 1 91 ? 7.712 -9.686 -2.479 1.00 90.12 91 TYR A N 1
ATOM 741 C CA . TYR A 1 91 ? 7.132 -10.272 -3.682 1.00 90.12 91 TYR A CA 1
ATOM 742 C C . TYR A 1 91 ? 8.235 -10.730 -4.637 1.00 90.12 91 TYR A C 1
ATOM 744 O O . TYR A 1 91 ? 9.097 -9.951 -5.037 1.00 90.12 91 TYR A O 1
ATOM 752 N N . ALA A 1 92 ? 8.182 -11.995 -5.053 1.00 88.81 92 ALA A N 1
ATOM 753 C CA . ALA A 1 92 ? 9.030 -12.483 -6.132 1.00 88.81 92 ALA A CA 1
ATOM 754 C C . ALA A 1 92 ? 8.509 -11.946 -7.475 1.00 88.81 92 ALA A C 1
ATOM 756 O O . ALA A 1 92 ? 7.419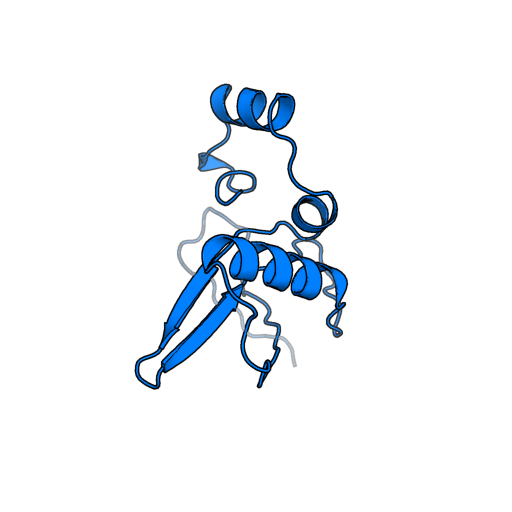 -12.316 -7.915 1.00 88.81 92 ALA A O 1
ATOM 757 N N . GLN A 1 93 ? 9.292 -11.091 -8.134 1.00 87.56 93 GLN A N 1
ATOM 758 C CA . GLN A 1 93 ? 8.954 -10.510 -9.433 1.00 87.56 93 GLN A CA 1
ATOM 759 C C . GLN A 1 93 ? 9.997 -10.891 -10.490 1.00 87.56 93 GLN A C 1
ATOM 761 O O . GLN A 1 93 ? 11.198 -10.742 -10.279 1.00 87.56 93 GLN A O 1
ATOM 766 N N . CYS A 1 94 ? 9.533 -11.341 -11.660 1.00 90.38 94 CYS A N 1
ATOM 767 C CA . CYS A 1 94 ? 10.368 -11.423 -12.855 1.00 90.38 94 CYS A CA 1
ATOM 768 C C . CYS A 1 94 ? 10.267 -10.100 -13.621 1.00 90.38 94 CYS A C 1
ATOM 770 O O . CYS A 1 94 ? 9.173 -9.699 -14.016 1.00 90.38 94 CYS A O 1
ATOM 772 N N . THR A 1 95 ? 11.394 -9.419 -13.820 1.00 88.94 95 THR A N 1
ATOM 773 C CA . THR A 1 95 ? 11.454 -8.144 -14.554 1.00 88.94 95 THR A CA 1
ATOM 774 C C . THR A 1 95 ? 11.596 -8.326 -16.070 1.00 88.94 95 THR A C 1
ATOM 776 O O . THR A 1 95 ? 11.445 -7.363 -16.818 1.00 88.94 95 THR A O 1
ATOM 779 N N . ASP A 1 96 ? 11.840 -9.555 -16.541 1.00 91.88 96 ASP A N 1
ATOM 780 C CA . ASP A 1 96 ? 11.828 -9.911 -17.963 1.00 91.88 96 ASP A CA 1
ATOM 781 C C . ASP A 1 96 ? 10.384 -10.100 -18.445 1.00 91.88 96 ASP A C 1
ATOM 783 O O . ASP A 1 96 ? 9.775 -11.158 -18.273 1.00 91.88 96 ASP A O 1
ATOM 787 N N . THR A 1 97 ? 9.843 -9.058 -19.073 1.00 90.19 97 THR A N 1
ATOM 788 C CA . THR A 1 97 ? 8.455 -9.012 -19.551 1.00 90.19 97 THR A CA 1
ATOM 789 C C . THR A 1 97 ? 8.175 -9.932 -20.742 1.00 90.19 97 THR A C 1
ATOM 791 O O . THR A 1 97 ? 7.012 -10.103 -21.106 1.00 90.19 97 THR A O 1
ATOM 794 N N . SER A 1 98 ? 9.199 -10.555 -21.343 1.00 94.69 98 SER A N 1
ATOM 795 C CA . SER A 1 98 ? 9.014 -11.556 -22.404 1.00 94.69 98 SER A CA 1
ATOM 796 C C . SER A 1 98 ? 8.643 -12.943 -21.863 1.00 94.69 98 SER A C 1
ATOM 798 O O . SER A 1 98 ? 8.200 -13.813 -22.617 1.00 94.69 98 SER A O 1
ATOM 800 N N . ARG A 1 99 ? 8.808 -13.168 -20.553 1.00 92.56 99 ARG A N 1
ATOM 801 C CA . ARG A 1 99 ? 8.556 -14.458 -19.907 1.00 92.56 99 ARG A CA 1
ATOM 802 C C . ARG A 1 99 ? 7.186 -14.487 -19.248 1.00 92.56 99 ARG A C 1
ATOM 804 O O . ARG A 1 99 ? 6.868 -13.658 -18.407 1.00 92.56 99 ARG A O 1
ATOM 811 N N . VAL A 1 100 ? 6.415 -15.528 -19.553 1.00 91.06 100 VAL A N 1
ATOM 812 C CA . VAL A 1 100 ? 5.145 -15.813 -18.859 1.00 91.06 100 VAL A CA 1
ATOM 813 C C . VAL A 1 100 ? 5.391 -16.505 -17.514 1.00 91.06 100 VAL A C 1
ATOM 815 O O . VAL A 1 100 ? 4.668 -16.280 -16.550 1.00 91.06 100 VAL A O 1
ATOM 818 N N . VAL A 1 101 ? 6.426 -17.348 -17.436 1.00 93.06 101 VAL A N 1
ATOM 819 C CA . VAL A 1 101 ? 6.821 -18.074 -16.223 1.00 93.06 101 VAL A CA 1
ATOM 820 C C . VAL A 1 101 ? 8.341 -18.047 -16.099 1.00 93.06 101 VAL A C 1
ATOM 822 O O . VAL A 1 101 ? 9.057 -18.254 -17.081 1.00 93.06 101 VAL A O 1
ATOM 825 N N . HIS A 1 102 ? 8.840 -17.832 -14.882 1.00 91.44 102 HIS A N 1
ATOM 826 C CA . HIS A 1 102 ? 10.258 -17.938 -14.552 1.00 91.44 102 HIS A CA 1
ATOM 827 C C . HIS A 1 102 ? 10.474 -19.030 -13.499 1.00 91.44 102 HIS A C 1
ATOM 829 O O . HIS A 1 102 ? 9.836 -19.029 -12.449 1.00 91.44 102 HIS A O 1
ATOM 835 N N . ARG A 1 103 ? 11.393 -19.958 -13.779 1.00 91.25 103 ARG A N 1
ATOM 836 C CA . ARG A 1 103 ? 11.860 -20.981 -12.838 1.00 91.25 103 ARG A CA 1
ATOM 837 C C . ARG A 1 103 ? 13.380 -21.031 -12.897 1.00 91.25 103 ARG A C 1
ATOM 839 O O . ARG A 1 103 ? 13.942 -21.217 -13.973 1.00 91.25 103 ARG A O 1
ATOM 846 N N . GLN A 1 104 ? 14.020 -20.927 -11.742 1.00 90.12 104 GLN A N 1
ATOM 847 C CA . GLN A 1 104 ? 15.465 -21.042 -11.599 1.00 90.12 104 GLN A CA 1
ATOM 848 C C . GLN A 1 104 ? 15.784 -21.793 -10.305 1.00 90.12 104 GLN A C 1
ATOM 850 O O . GLN A 1 104 ? 15.153 -21.557 -9.277 1.00 90.12 104 GLN A O 1
ATOM 855 N N . GLN A 1 105 ? 16.747 -22.713 -10.363 1.00 93.06 105 GLN A N 1
ATOM 856 C CA . GLN A 1 105 ? 17.314 -23.319 -9.163 1.00 93.06 105 GLN A CA 1
ATOM 857 C C . GLN A 1 105 ? 18.279 -22.315 -8.527 1.00 93.06 105 GLN A C 1
ATOM 859 O O . GLN A 1 105 ? 19.164 -21.784 -9.204 1.00 93.06 105 GLN A O 1
ATOM 864 N N . VAL A 1 106 ? 18.077 -22.025 -7.244 1.00 89.38 106 VAL A N 1
ATOM 865 C CA . VAL A 1 106 ? 18.993 -21.179 -6.472 1.00 89.38 106 VAL A CA 1
ATOM 866 C C . VAL A 1 106 ? 20.303 -21.950 -6.289 1.00 89.38 106 VAL A C 1
ATOM 868 O O . VAL A 1 106 ? 20.278 -23.173 -6.168 1.00 89.38 106 VAL A O 1
ATOM 871 N N . ARG A 1 107 ? 21.441 -21.253 -6.364 1.00 88.38 107 ARG A N 1
ATOM 872 C CA . ARG A 1 107 ? 22.748 -21.868 -6.092 1.00 88.38 107 ARG A CA 1
ATOM 873 C C . ARG A 1 107 ? 22.819 -22.252 -4.612 1.00 88.38 107 ARG A C 1
ATOM 875 O O . ARG A 1 107 ? 22.235 -21.541 -3.797 1.00 88.38 107 ARG A O 1
ATOM 882 N N . ASP A 1 108 ? 23.510 -23.350 -4.323 1.00 81.38 108 ASP A N 1
ATOM 883 C CA . ASP A 1 108 ? 23.809 -23.787 -2.954 1.00 81.38 108 ASP A CA 1
ATOM 884 C C . ASP A 1 108 ? 24.644 -22.746 -2.191 1.00 81.38 108 ASP A C 1
ATOM 886 O O . ASP A 1 108 ? 25.485 -22.068 -2.838 1.00 81.38 108 ASP A O 1
#